Protein AF-A0A367IYV9-F1 (afdb_monomer)

pLDDT: mean 76.89, std 17.34, range [36.69, 94.06]

Nearest PDB structures (foldseek):
  6pax-assembly1_A  TM=7.977E-01  e=7.753E-02  Homo sapiens
  1pdn-assembly1_C  TM=8.223E-01  e=9.888E-02  Drosophila melanogaster
  1mdm-assembly1_A  TM=5.967E-01  e=2.317E-01  Homo sapiens
  4ld5-assembly1_B  TM=6.476E-01  e=4.004E-01  Staphylococcus aureus
  5ffz-assembly1_A-2  TM=6.113E-01  e=5.427E-01  Staphylococcus aureus

Solvent-accessible surface area (backbone atoms only — not comparable to full-atom values): 5468 Å² total; per-residue (Å²): 141,82,86,80,85,74,78,84,74,82,73,91,65,77,53,78,73,54,53,51,46,35,48,51,48,46,53,41,49,75,71,68,48,52,66,66,59,44,22,70,72,62,74,47,58,60,69,58,51,49,55,50,51,53,44,26,73,75,65,77,36,60,66,80,78,77,78,77,70,78,80,73,80,75,47,75,70,59,51,63,70,71,78,114

Sequence (84 aa):
MSTFDSSNAAYRFYLPREERKFWDIYYLHKHGVNLSGVKDTVELPKSTVHNIVKRIEETSSPLPKKQSEASKKIDERASRHLQR

Foldseek 3Di:
DDDPPPPDCPDPDDDPLVLVLLVLLVVCVVVVNDLVRSCVVSVHDSVVSVVQVVVCVVPVDSDDDDPPDDPDPQDPVNVVVVVD

Secondary structure (DSSP, 8-state):
---------------HHHHHHHHHHHHHHHTT--HHHHHHHHT--HHHHHHHHHHHHHHS-SSPPPPPPP-----HHHHHHH--

Organism: Rhizopus stolonifer (NCBI:txid4846)

Radius of gyration: 19.66 Å; Cα contacts (8 Å, |Δi|>4): 43; chains: 1; bounding box: 40×32×54 Å

Mean predicted aligned error: 12.49 Å

Structure (mmCIF, N/CA/C/O backbone):
data_AF-A0A367IYV9-F1
#
_entry.id   AF-A0A367IYV9-F1
#
loop_
_atom_site.group_PDB
_atom_site.id
_atom_site.type_symbol
_atom_site.label_atom_id
_atom_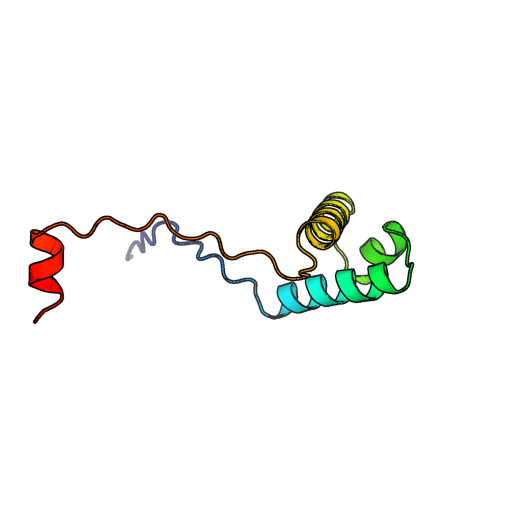site.label_alt_id
_atom_site.label_comp_id
_atom_site.label_asym_id
_atom_site.label_entity_id
_atom_site.label_seq_id
_atom_site.pdbx_PDB_ins_code
_atom_site.Cartn_x
_atom_site.Cartn_y
_atom_site.Cartn_z
_atom_site.occupancy
_atom_site.B_iso_or_equiv
_atom_site.auth_seq_id
_atom_site.auth_comp_id
_atom_site.auth_asym_id
_atom_site.auth_atom_id
_atom_site.pdbx_PDB_model_num
ATOM 1 N N . MET A 1 1 ? 27.435 17.229 27.860 1.00 41.91 1 MET A N 1
ATOM 2 C CA . MET A 1 1 ? 26.701 15.958 28.034 1.00 41.91 1 MET A CA 1
ATOM 3 C C . MET A 1 1 ? 25.296 16.266 28.523 1.00 41.91 1 MET A C 1
ATOM 5 O O . MET A 1 1 ? 25.165 16.790 29.619 1.00 41.91 1 MET A O 1
ATOM 9 N N . SER A 1 2 ? 24.268 15.985 27.726 1.00 36.69 2 SER A N 1
ATOM 10 C CA . SER A 1 2 ? 22.881 15.927 28.196 1.00 36.69 2 SER A CA 1
ATOM 11 C C . SER A 1 2 ? 22.193 14.810 27.414 1.00 36.69 2 SER A C 1
ATOM 13 O O . SER A 1 2 ? 22.171 14.834 26.185 1.00 36.69 2 SER A O 1
ATOM 15 N N . THR A 1 3 ? 21.787 13.765 28.127 1.00 46.59 3 THR A N 1
ATOM 16 C CA . THR A 1 3 ? 21.181 12.541 27.601 1.00 46.59 3 THR A CA 1
ATOM 17 C C . THR A 1 3 ? 19.724 12.819 27.259 1.00 46.59 3 THR A C 1
ATOM 19 O O . THR A 1 3 ? 18.895 12.997 28.149 1.00 46.59 3 THR A O 1
ATOM 22 N N . PHE A 1 4 ? 19.418 12.884 25.965 1.00 41.53 4 PHE A N 1
ATOM 23 C CA . PHE A 1 4 ? 18.050 13.007 25.477 1.00 41.53 4 PHE A CA 1
ATOM 24 C C . PHE A 1 4 ? 17.447 11.602 25.350 1.00 41.53 4 PHE A C 1
ATOM 26 O O . PHE A 1 4 ? 17.463 10.996 24.280 1.00 41.53 4 PHE A O 1
ATOM 33 N N . ASP A 1 5 ? 16.937 11.075 26.464 1.00 45.34 5 ASP A N 1
ATOM 34 C CA . ASP A 1 5 ? 16.040 9.915 26.471 1.00 45.34 5 ASP A CA 1
ATOM 35 C C . ASP A 1 5 ? 14.678 10.337 25.896 1.00 45.34 5 ASP A C 1
ATOM 37 O O . ASP A 1 5 ? 13.701 10.566 26.609 1.00 45.34 5 ASP A O 1
ATOM 41 N N . SER A 1 6 ? 14.611 10.482 24.570 1.00 41.97 6 SER A N 1
ATOM 42 C CA . SER A 1 6 ? 13.342 10.601 23.852 1.00 41.97 6 SER A CA 1
ATOM 43 C C . SER A 1 6 ? 12.878 9.207 23.475 1.00 41.97 6 SER A C 1
ATOM 45 O O . SER A 1 6 ? 13.178 8.659 22.413 1.00 41.97 6 SER A O 1
ATOM 47 N N . SER A 1 7 ? 12.180 8.610 24.428 1.00 46.97 7 SER A N 1
ATOM 48 C CA . SER A 1 7 ? 11.440 7.371 24.278 1.00 46.97 7 SER A CA 1
ATOM 49 C C . SER A 1 7 ? 10.489 7.446 23.074 1.00 46.97 7 SER A C 1
ATOM 51 O O . SER A 1 7 ? 9.409 8.017 23.136 1.00 46.97 7 SER A O 1
ATOM 53 N N . ASN A 1 8 ? 10.912 6.835 21.966 1.00 44.28 8 ASN A N 1
ATOM 54 C CA . ASN A 1 8 ? 10.112 5.943 21.118 1.00 44.28 8 ASN A CA 1
ATOM 55 C C . ASN A 1 8 ? 8.676 6.387 20.753 1.00 44.28 8 ASN A C 1
ATOM 57 O O . ASN A 1 8 ? 7.760 5.571 20.655 1.00 44.28 8 ASN A O 1
ATOM 61 N N . ALA A 1 9 ? 8.469 7.674 20.490 1.00 39.06 9 ALA A N 1
ATOM 62 C CA . ALA A 1 9 ? 7.224 8.207 19.954 1.00 39.06 9 ALA A CA 1
ATOM 63 C C . ALA A 1 9 ? 7.287 8.225 18.416 1.00 39.06 9 ALA A C 1
ATOM 65 O O . ALA A 1 9 ? 7.257 9.282 17.789 1.00 39.06 9 ALA A O 1
ATOM 66 N N . ALA A 1 10 ? 7.415 7.050 17.789 1.00 38.94 10 ALA A N 1
ATOM 67 C CA . ALA A 1 10 ? 7.321 6.900 16.336 1.00 38.94 10 ALA A CA 1
ATOM 68 C C . ALA A 1 10 ? 5.860 7.113 15.885 1.00 38.94 10 ALA A C 1
ATOM 70 O O . ALA A 1 10 ? 5.110 6.177 15.598 1.00 38.94 10 ALA A O 1
ATOM 71 N N . TYR A 1 11 ? 5.431 8.376 15.892 1.00 46.25 11 TYR A N 1
ATOM 72 C CA . TYR A 1 11 ? 4.102 8.820 15.494 1.00 46.25 11 TYR A CA 1
ATOM 73 C C . TYR A 1 11 ? 3.916 8.699 13.975 1.00 46.25 11 TYR A C 1
ATOM 75 O O . TYR A 1 11 ? 4.327 9.541 13.186 1.00 46.25 11 TYR A O 1
ATOM 83 N N . ARG A 1 12 ? 3.263 7.591 13.629 1.00 47.38 12 ARG A N 1
ATOM 84 C CA . ARG A 1 12 ? 2.378 7.218 12.508 1.00 47.38 12 ARG A CA 1
ATOM 85 C C . ARG A 1 12 ? 1.692 8.337 11.687 1.00 47.38 12 ARG A C 1
ATOM 87 O O . ARG A 1 12 ? 0.479 8.289 11.477 1.00 47.38 12 ARG A O 1
ATOM 94 N N . PHE A 1 13 ? 2.443 9.289 11.149 1.00 49.56 13 PHE A N 1
ATOM 95 C CA . PHE A 1 13 ? 2.019 10.119 10.020 1.00 49.56 13 PHE A CA 1
ATOM 96 C C . PHE A 1 13 ? 2.909 9.774 8.829 1.00 49.56 13 PHE A C 1
ATOM 98 O O . PHE A 1 13 ? 4.124 9.937 8.904 1.00 49.56 13 PHE A O 1
ATOM 105 N N . TYR A 1 14 ? 2.317 9.238 7.759 1.00 58.41 14 TYR A N 1
ATOM 106 C CA . TYR A 1 14 ? 3.056 8.982 6.525 1.00 58.41 14 TYR A CA 1
ATOM 107 C C . TYR A 1 14 ? 3.620 10.307 6.030 1.00 58.41 14 TYR A C 1
ATOM 109 O O . TYR A 1 14 ? 2.915 11.319 6.003 1.00 58.41 14 TYR A O 1
ATOM 117 N N . LEU A 1 15 ? 4.902 10.320 5.669 1.00 59.16 15 LEU A N 1
ATOM 118 C CA . LEU A 1 15 ? 5.483 11.523 5.087 1.00 59.16 15 LEU A CA 1
ATOM 119 C C . LEU A 1 15 ? 4.692 11.855 3.807 1.00 59.16 15 LEU A C 1
ATOM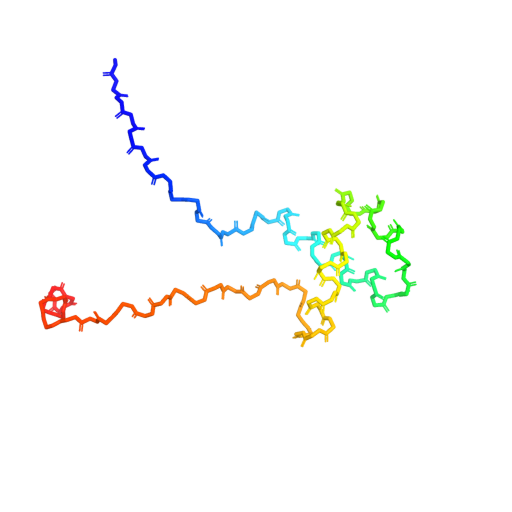 121 O O . LEU A 1 15 ? 4.298 10.933 3.092 1.00 59.16 15 LEU A O 1
ATOM 125 N N . PRO A 1 16 ? 4.505 13.132 3.433 1.00 61.62 16 PRO A N 1
ATOM 126 C CA . PRO A 1 16 ? 3.785 13.500 2.206 1.00 61.62 16 PRO A CA 1
ATOM 127 C C . PRO A 1 16 ? 4.296 12.793 0.934 1.00 61.62 16 PRO A C 1
ATOM 129 O O . PRO A 1 16 ? 3.565 12.627 -0.041 1.00 61.62 16 PRO A O 1
ATOM 132 N N . ARG A 1 17 ? 5.563 12.349 0.936 1.00 60.56 17 ARG A N 1
ATOM 133 C CA . ARG A 1 17 ? 6.162 11.530 -0.132 1.00 60.56 17 ARG A CA 1
ATOM 134 C C . ARG A 1 17 ? 5.615 10.101 -0.187 1.00 60.56 17 ARG A C 1
ATOM 136 O O . ARG A 1 17 ? 5.517 9.540 -1.271 1.00 60.56 17 ARG A O 1
ATOM 143 N N . GLU A 1 18 ? 5.268 9.513 0.950 1.00 75.50 18 GLU A N 1
ATOM 144 C CA . GLU A 1 18 ? 4.709 8.164 1.042 1.00 75.50 18 GLU A CA 1
ATOM 145 C C . GLU A 1 18 ? 3.234 8.152 0.638 1.00 75.50 18 GLU A C 1
ATOM 147 O O . GLU A 1 18 ? 2.811 7.237 -0.062 1.00 75.50 18 GLU A O 1
ATOM 152 N N . GLU A 1 19 ? 2.471 9.199 0.977 1.00 82.38 19 GLU A N 1
ATOM 153 C CA . GLU A 1 19 ? 1.075 9.351 0.536 1.00 82.38 19 GLU A CA 1
ATOM 154 C C . GLU A 1 19 ? 0.941 9.347 -0.990 1.00 82.38 19 GLU A C 1
ATOM 156 O O . GLU A 1 19 ? 0.083 8.643 -1.525 1.00 82.38 19 GLU A O 1
ATOM 161 N N . ARG A 1 20 ? 1.826 10.061 -1.700 1.00 87.38 20 ARG A N 1
ATOM 162 C CA . ARG A 1 20 ? 1.856 10.060 -3.174 1.00 87.38 20 ARG A CA 1
ATOM 163 C C . ARG A 1 20 ? 2.005 8.652 -3.741 1.00 87.38 20 ARG A C 1
ATOM 165 O O . ARG A 1 20 ? 1.218 8.262 -4.591 1.00 87.38 20 ARG A O 1
ATOM 172 N N . LYS A 1 21 ? 2.920 7.853 -3.184 1.00 89.69 21 LYS A N 1
ATOM 173 C CA . LYS A 1 21 ? 3.138 6.467 -3.619 1.00 89.69 21 LYS A CA 1
ATOM 174 C C . LYS A 1 21 ? 1.881 5.600 -3.482 1.00 89.69 21 LYS A C 1
ATOM 176 O O . LYS A 1 21 ? 1.626 4.765 -4.343 1.00 89.69 21 LYS A O 1
ATOM 181 N N . PHE A 1 22 ? 1.074 5.790 -2.433 1.00 89.75 22 PHE A N 1
ATOM 182 C CA . PHE A 1 22 ? -0.201 5.067 -2.294 1.00 89.75 22 PHE A CA 1
ATOM 183 C C . PHE A 1 22 ? -1.211 5.455 -3.382 1.00 89.75 22 PHE A C 1
ATOM 185 O O . PHE A 1 22 ? -1.905 4.582 -3.906 1.00 89.75 22 PHE A O 1
ATOM 192 N N . TRP A 1 23 ? -1.280 6.740 -3.736 1.00 91.12 23 TRP A N 1
ATOM 193 C CA . TRP A 1 23 ? -2.124 7.220 -4.832 1.00 91.12 23 TRP A CA 1
ATOM 194 C C . TRP A 1 23 ? -1.638 6.733 -6.199 1.00 91.12 23 TRP A C 1
ATOM 196 O O . TRP A 1 23 ? -2.463 6.302 -7.003 1.00 91.12 23 TRP A O 1
ATOM 206 N N . ASP A 1 24 ? -0.325 6.709 -6.429 1.00 92.62 24 ASP A N 1
ATOM 207 C CA . ASP A 1 24 ? 0.267 6.182 -7.661 1.00 92.62 24 ASP A CA 1
ATOM 208 C C . ASP A 1 24 ? -0.061 4.692 -7.833 1.00 92.62 24 ASP A C 1
ATOM 210 O O . ASP A 1 24 ? -0.510 4.274 -8.901 1.00 92.62 24 ASP A O 1
ATOM 214 N N . ILE A 1 25 ? 0.064 3.888 -6.765 1.00 93.00 25 ILE A N 1
ATOM 215 C CA . ILE A 1 25 ? -0.339 2.470 -6.782 1.00 93.00 25 ILE A CA 1
ATOM 216 C C . ILE A 1 25 ? -1.818 2.331 -7.141 1.00 93.00 25 ILE A C 1
ATOM 218 O O . ILE A 1 25 ? -2.168 1.502 -7.980 1.00 93.00 25 ILE A O 1
ATOM 222 N N . TYR A 1 26 ? -2.686 3.125 -6.512 1.00 93.50 26 TYR A N 1
ATOM 223 C CA . TYR A 1 26 ? -4.123 3.086 -6.766 1.00 93.50 26 TYR A CA 1
ATOM 224 C C . TYR A 1 26 ? -4.455 3.415 -8.221 1.00 93.50 26 TYR A C 1
ATOM 226 O O . TYR A 1 26 ? -5.203 2.675 -8.861 1.00 93.50 26 TYR A O 1
ATOM 234 N N . TYR A 1 27 ? -3.872 4.491 -8.749 1.00 94.06 27 TYR A N 1
ATOM 235 C CA . TYR A 1 27 ? -4.070 4.916 -10.127 1.00 94.06 27 TYR A CA 1
ATOM 236 C C . TYR A 1 27 ? -3.615 3.828 -11.108 1.00 94.06 27 TYR A C 1
ATOM 238 O O . TYR A 1 27 ? -4.407 3.354 -11.921 1.00 94.06 27 TYR A O 1
ATOM 246 N N . LEU A 1 28 ? -2.373 3.353 -10.982 1.00 93.88 28 LEU A N 1
ATOM 247 C CA . LEU A 1 28 ? -1.812 2.345 -11.884 1.00 93.88 28 LEU A CA 1
ATOM 248 C C . LEU A 1 28 ? -2.589 1.023 -11.831 1.00 93.88 28 LEU A C 1
ATOM 250 O O . LEU A 1 28 ? -2.864 0.423 -12.870 1.00 93.88 28 LEU A O 1
ATOM 254 N N . HIS A 1 29 ? -2.996 0.589 -10.635 1.00 92.25 29 HIS A N 1
ATOM 255 C CA . HIS A 1 29 ? -3.809 -0.612 -10.469 1.00 92.25 29 HIS A CA 1
ATOM 256 C C . HIS A 1 29 ? -5.184 -0.470 -11.142 1.00 92.25 29 HIS A C 1
ATOM 258 O O . HIS A 1 29 ? -5.612 -1.377 -11.855 1.00 92.25 29 HIS A O 1
ATOM 264 N N . LYS A 1 30 ? -5.856 0.683 -10.996 1.00 91.25 30 LYS A N 1
ATOM 265 C CA . LYS A 1 30 ? -7.139 0.958 -11.669 1.00 91.25 30 LYS A CA 1
ATOM 266 C C . LYS A 1 30 ? -7.027 0.995 -13.192 1.00 91.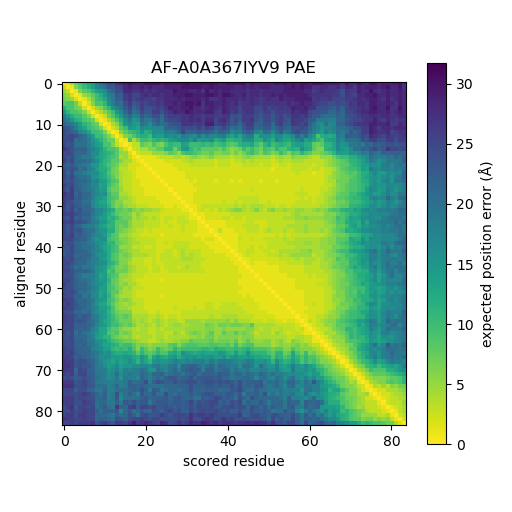25 30 LYS A C 1
ATOM 268 O O . LYS A 1 30 ? -7.986 0.637 -13.869 1.00 91.25 30 LYS A O 1
ATOM 273 N N . HIS A 1 31 ? -5.867 1.372 -13.721 1.00 93.94 31 HIS A N 1
ATOM 274 C CA . HIS A 1 31 ? -5.573 1.363 -15.154 1.00 93.94 31 HIS A CA 1
ATOM 275 C C . HIS A 1 31 ? -5.044 0.013 -15.676 1.00 93.94 31 HIS A C 1
ATOM 277 O O . HIS A 1 31 ? -4.618 -0.072 -16.826 1.00 93.94 31 HIS A O 1
ATOM 283 N N . GLY A 1 32 ? -5.091 -1.054 -14.867 1.00 91.75 32 GLY A N 1
ATOM 284 C CA . GLY A 1 32 ? -4.757 -2.413 -15.304 1.00 91.75 32 GLY A CA 1
ATOM 285 C C . GLY A 1 32 ? -3.257 -2.697 -15.409 1.00 91.75 32 GLY A C 1
ATOM 286 O O . GLY A 1 32 ? -2.859 -3.669 -16.048 1.00 91.75 32 GLY A O 1
ATOM 287 N N . VAL A 1 33 ? -2.407 -1.873 -14.789 1.00 92.44 33 VAL A N 1
ATOM 288 C CA . VAL A 1 33 ? -0.964 -2.124 -14.753 1.00 92.44 33 VAL A CA 1
ATOM 289 C C . VAL A 1 33 ? -0.672 -3.304 -13.826 1.00 92.44 33 VAL A C 1
ATOM 291 O O . VAL A 1 33 ? -1.092 -3.342 -12.668 1.00 92.44 33 VAL A O 1
ATOM 294 N N . ASN A 1 34 ? 0.099 -4.268 -14.328 1.00 91.62 34 ASN A N 1
ATOM 295 C CA . ASN A 1 34 ? 0.520 -5.435 -13.558 1.00 91.62 34 ASN A CA 1
ATOM 296 C C . ASN A 1 34 ? 1.353 -5.037 -12.331 1.00 91.62 34 ASN A C 1
ATOM 298 O O . ASN A 1 34 ? 2.151 -4.101 -12.384 1.00 91.62 34 ASN A O 1
ATOM 302 N N . LEU A 1 35 ? 1.280 -5.834 -11.260 1.00 89.69 35 LEU A N 1
ATOM 303 C CA . LEU A 1 35 ? 2.016 -5.594 -10.008 1.00 89.69 35 LEU A CA 1
ATOM 304 C C . LEU A 1 35 ? 3.526 -5.372 -10.199 1.00 89.69 35 LEU A C 1
ATOM 306 O O . LEU A 1 35 ? 4.120 -4.614 -9.438 1.00 89.69 35 LEU A O 1
ATOM 310 N N . SER A 1 36 ? 4.152 -6.016 -11.194 1.00 89.94 36 SER A N 1
ATOM 311 C CA . SER A 1 36 ? 5.572 -5.777 -11.500 1.00 89.94 36 SER A CA 1
ATOM 312 C C . SER A 1 36 ? 5.805 -4.358 -12.015 1.00 89.94 36 SER A C 1
ATOM 314 O O . SER A 1 36 ? 6.677 -3.672 -11.499 1.00 89.94 36 SER A O 1
ATOM 316 N N . GLY A 1 37 ? 4.978 -3.892 -12.956 1.00 89.44 37 GLY A N 1
ATOM 317 C CA . GLY A 1 37 ? 5.072 -2.534 -13.496 1.00 89.44 37 GLY A CA 1
ATOM 318 C C . GLY A 1 37 ? 4.809 -1.470 -12.431 1.00 89.44 37 GLY A C 1
ATOM 319 O O . GLY A 1 37 ? 5.532 -0.481 -12.352 1.00 89.44 37 GLY A O 1
ATOM 320 N N . VAL A 1 38 ? 3.836 -1.709 -11.545 1.00 90.88 38 VAL A N 1
ATOM 321 C CA . VAL A 1 38 ? 3.573 -0.823 -10.398 1.00 90.88 38 VAL A CA 1
ATOM 322 C C . VAL A 1 38 ? 4.772 -0.772 -9.450 1.00 90.88 38 VAL A C 1
ATOM 324 O O . VAL A 1 38 ? 5.191 0.306 -9.038 1.00 90.88 38 VAL A O 1
ATOM 327 N N . LYS A 1 39 ? 5.350 -1.931 -9.118 1.00 90.69 39 LYS A N 1
ATOM 328 C CA . LYS A 1 39 ? 6.537 -2.040 -8.261 1.00 90.69 39 LYS A CA 1
ATOM 329 C C . LYS A 1 39 ? 7.723 -1.267 -8.843 1.00 90.69 39 LYS A C 1
ATOM 331 O O . LYS A 1 39 ? 8.370 -0.533 -8.099 1.00 90.69 39 LYS A O 1
ATOM 336 N N . ASP A 1 40 ? 7.976 -1.403 -10.140 1.00 91.25 40 ASP A N 1
ATOM 337 C CA . ASP A 1 40 ? 9.090 -0.716 -10.795 1.00 91.25 40 ASP A CA 1
ATOM 338 C C . ASP A 1 40 ? 8.839 0.802 -10.909 1.00 91.25 40 ASP A C 1
ATOM 340 O O . ASP A 1 40 ? 9.775 1.579 -10.774 1.00 91.25 40 ASP A O 1
ATOM 344 N N . THR A 1 41 ? 7.579 1.239 -11.044 1.00 90.69 41 THR A N 1
ATOM 345 C CA . THR A 1 41 ? 7.212 2.670 -11.104 1.00 90.69 41 THR A CA 1
ATOM 346 C C . THR A 1 41 ? 7.280 3.364 -9.739 1.00 90.69 41 THR A C 1
ATOM 348 O O . THR A 1 41 ? 7.712 4.507 -9.634 1.00 90.69 41 THR A O 1
ATOM 351 N N . VAL A 1 42 ? 6.825 2.691 -8.678 1.00 88.25 42 VAL A N 1
ATOM 352 C CA . VAL A 1 42 ? 6.678 3.283 -7.333 1.00 88.25 42 VAL A CA 1
ATOM 353 C C . VAL A 1 42 ? 7.918 3.032 -6.454 1.00 88.25 42 VAL A C 1
ATOM 355 O O . VAL A 1 42 ? 8.045 3.583 -5.352 1.00 88.25 42 VAL A O 1
ATOM 358 N N . GLU A 1 43 ? 8.855 2.217 -6.947 1.00 90.25 43 GLU A N 1
ATOM 359 C CA . GLU A 1 43 ? 10.090 1.818 -6.262 1.00 90.25 43 GLU A CA 1
ATOM 360 C C . GLU A 1 43 ? 9.807 1.243 -4.864 1.00 90.25 43 GLU A C 1
ATOM 362 O O . GLU A 1 43 ? 10.419 1.619 -3.862 1.00 90.25 43 GLU A O 1
ATOM 367 N N . LEU A 1 44 ? 8.811 0.358 -4.775 1.00 88.50 44 LEU A N 1
ATOM 368 C CA . LEU A 1 44 ? 8.448 -0.339 -3.541 1.00 88.50 44 LEU A CA 1
ATOM 369 C C . LEU A 1 44 ? 8.586 -1.852 -3.709 1.00 88.50 44 LEU A C 1
ATOM 371 O O . LEU A 1 44 ? 8.393 -2.368 -4.807 1.00 88.50 44 LEU A O 1
ATOM 375 N N . PRO A 1 45 ? 8.865 -2.605 -2.630 1.00 90.19 45 PRO A N 1
ATOM 376 C CA . PRO A 1 45 ? 8.881 -4.059 -2.693 1.00 90.19 45 PRO A CA 1
ATOM 377 C C . PRO A 1 45 ? 7.547 -4.621 -3.194 1.00 90.19 45 PRO A C 1
ATOM 379 O O . PRO A 1 45 ? 6.473 -4.148 -2.818 1.00 90.19 45 PRO A O 1
ATOM 382 N N . LYS A 1 46 ? 7.609 -5.695 -3.990 1.00 90.44 46 LYS A N 1
ATOM 383 C CA . LYS A 1 46 ? 6.418 -6.345 -4.564 1.00 90.44 46 LYS A CA 1
ATOM 384 C C . LYS A 1 46 ? 5.420 -6.787 -3.486 1.00 90.44 46 LYS A C 1
ATOM 386 O O . LYS A 1 46 ? 4.217 -6.659 -3.685 1.00 90.44 46 LYS A O 1
ATOM 391 N N . SER A 1 47 ? 5.915 -7.269 -2.343 1.00 90.81 47 SER A N 1
ATOM 392 C CA . SER A 1 47 ? 5.096 -7.646 -1.182 1.00 90.81 47 SER A CA 1
ATOM 393 C C . SER A 1 47 ? 4.314 -6.458 -0.617 1.00 90.81 47 SER A C 1
ATOM 395 O O . SER A 1 47 ? 3.121 -6.574 -0.344 1.00 90.81 47 SER A O 1
ATOM 397 N N . THR A 1 48 ? 4.961 -5.299 -0.498 1.00 89.56 48 THR A N 1
ATOM 398 C CA . THR A 1 48 ? 4.334 -4.057 -0.038 1.00 89.56 48 THR A CA 1
ATOM 399 C C . THR A 1 48 ? 3.251 -3.603 -1.007 1.00 89.56 48 THR A C 1
ATOM 401 O O . THR A 1 48 ? 2.129 -3.349 -0.579 1.00 89.56 48 THR A O 1
ATOM 404 N N . VAL A 1 49 ? 3.549 -3.564 -2.310 1.00 90.88 49 VAL A N 1
ATOM 405 C CA . VAL A 1 49 ? 2.568 -3.195 -3.346 1.00 90.88 49 VAL A CA 1
ATOM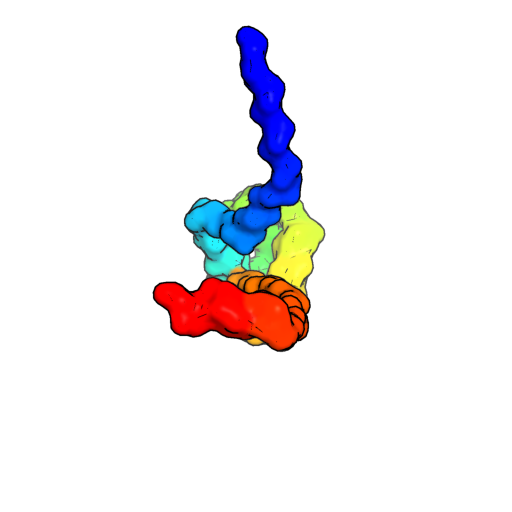 406 C C . VAL A 1 49 ? 1.366 -4.140 -3.316 1.00 90.88 49 VAL A C 1
ATOM 408 O O . VAL A 1 49 ? 0.230 -3.678 -3.308 1.00 90.88 49 VAL A O 1
ATOM 411 N N . HIS A 1 50 ? 1.598 -5.449 -3.212 1.00 93.38 50 HIS A N 1
ATOM 412 C CA . HIS A 1 50 ? 0.533 -6.446 -3.105 1.00 93.38 50 HIS A CA 1
ATOM 413 C C . HIS A 1 50 ? -0.368 -6.214 -1.881 1.00 93.38 50 HIS A C 1
ATOM 415 O O . HIS A 1 50 ? -1.589 -6.209 -2.006 1.00 93.38 50 HIS A O 1
ATOM 421 N N . ASN A 1 51 ? 0.215 -5.963 -0.705 1.00 90.75 51 ASN A N 1
ATOM 422 C CA . ASN A 1 51 ? -0.557 -5.676 0.508 1.00 90.75 51 ASN A CA 1
ATOM 423 C C . ASN A 1 51 ? -1.389 -4.392 0.379 1.00 90.75 51 ASN A C 1
ATOM 425 O O . ASN A 1 51 ? -2.500 -4.319 0.901 1.00 90.75 51 ASN A O 1
ATOM 429 N N . ILE A 1 52 ? -0.864 -3.382 -0.318 1.00 90.38 52 ILE A N 1
ATOM 430 C CA . ILE A 1 52 ? -1.572 -2.124 -0.575 1.00 90.38 52 ILE A CA 1
ATOM 431 C C . ILE A 1 52 ? -2.740 -2.347 -1.533 1.00 90.38 52 ILE A C 1
ATOM 433 O O . ILE A 1 52 ? -3.841 -1.894 -1.238 1.00 90.38 52 ILE A O 1
ATOM 437 N N . VAL A 1 53 ? -2.524 -3.067 -2.636 1.00 91.31 53 VAL A N 1
ATOM 438 C CA . VAL A 1 53 ? -3.581 -3.412 -3.599 1.00 91.31 53 VAL A CA 1
ATOM 439 C C . VAL A 1 53 ? -4.685 -4.214 -2.919 1.00 91.31 53 VAL A C 1
ATOM 441 O O . VAL A 1 53 ? -5.845 -3.824 -2.995 1.00 91.31 53 VAL A O 1
ATOM 444 N N . LYS A 1 54 ? -4.328 -5.244 -2.144 1.00 92.38 54 LYS A N 1
ATOM 445 C CA . LYS A 1 54 ? -5.297 -6.024 -1.366 1.00 92.38 54 L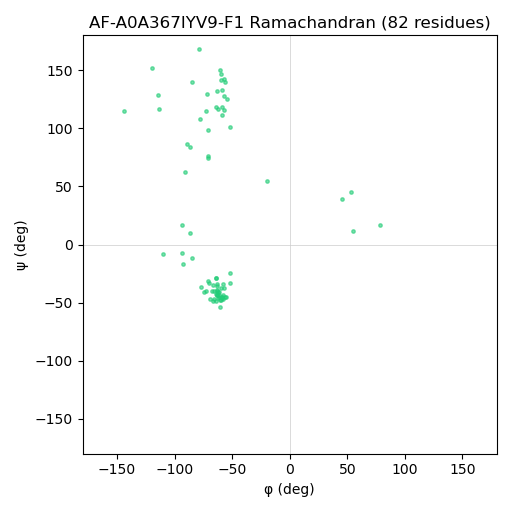YS A CA 1
ATOM 446 C C . LYS A 1 54 ? -6.129 -5.136 -0.434 1.00 92.38 54 LYS A C 1
ATOM 448 O O . LYS A 1 54 ? -7.350 -5.236 -0.396 1.00 92.38 54 LYS A O 1
ATOM 453 N N . ARG A 1 55 ? -5.489 -4.199 0.275 1.00 90.38 55 ARG A N 1
ATOM 454 C CA . ARG A 1 55 ? -6.198 -3.230 1.126 1.00 90.38 55 ARG A CA 1
ATOM 455 C C . ARG A 1 55 ? -7.126 -2.317 0.318 1.00 90.38 55 ARG A C 1
ATOM 457 O O . ARG A 1 55 ? -8.204 -1.977 0.803 1.00 90.38 55 ARG A O 1
ATOM 464 N N . ILE A 1 56 ? -6.712 -1.877 -0.869 1.00 90.25 56 ILE A N 1
ATOM 465 C CA . ILE A 1 56 ? -7.533 -1.051 -1.768 1.00 90.25 56 ILE A CA 1
ATOM 466 C C . ILE A 1 56 ? -8.773 -1.826 -2.215 1.00 90.25 56 ILE A C 1
ATOM 468 O O . ILE A 1 56 ? -9.863 -1.263 -2.192 1.00 90.25 56 ILE A O 1
ATOM 472 N N . GLU A 1 57 ? -8.627 -3.097 -2.578 1.00 90.38 57 GLU A N 1
ATOM 473 C CA . GLU A 1 57 ? -9.748 -3.969 -2.946 1.00 90.38 57 GLU A CA 1
ATOM 474 C C . GLU A 1 57 ? -10.722 -4.160 -1.773 1.00 90.38 57 GLU A C 1
ATOM 476 O O . GLU A 1 57 ? -11.933 -4.075 -1.957 1.00 90.38 57 GLU A O 1
ATOM 481 N N . GLU A 1 58 ? -10.207 -4.327 -0.552 1.00 90.88 58 GLU A N 1
ATOM 482 C CA . GLU A 1 58 ? -11.019 -4.506 0.660 1.00 90.88 58 GLU A CA 1
ATOM 483 C C . GLU A 1 58 ? -11.719 -3.222 1.134 1.00 90.88 58 GLU A C 1
ATOM 485 O O . GLU A 1 58 ? -12.848 -3.261 1.621 1.00 90.88 58 GLU A O 1
ATOM 490 N N . THR A 1 59 ? -11.037 -2.075 1.072 1.00 87.38 59 THR A N 1
ATOM 491 C CA . THR A 1 59 ? -11.499 -0.828 1.714 1.00 87.38 59 THR A CA 1
ATOM 492 C C . THR A 1 59 ? -11.955 0.241 0.736 1.00 87.38 59 THR A C 1
ATOM 494 O O . THR A 1 59 ? -12.463 1.272 1.176 1.00 87.38 59 THR A O 1
ATOM 497 N N . SER A 1 60 ? -11.754 0.044 -0.569 1.00 86.06 60 SER A N 1
ATOM 498 C CA . SER A 1 60 ? -11.897 1.060 -1.625 1.00 86.06 60 SER A CA 1
ATOM 499 C C . SER A 1 60 ? -11.071 2.341 -1.402 1.00 86.06 60 SER A C 1
ATOM 501 O O . SER A 1 60 ? -11.257 3.324 -2.114 1.00 86.06 60 SER A O 1
ATOM 503 N N . SER A 1 61 ? -1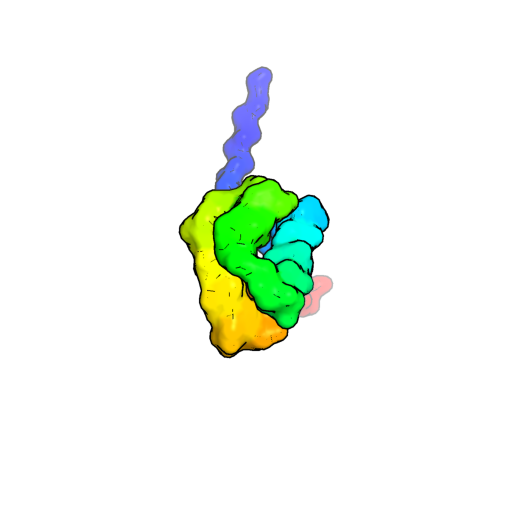0.136 2.336 -0.439 1.00 85.44 61 SER A N 1
ATOM 504 C CA . SER A 1 61 ? -9.326 3.495 -0.059 1.00 85.44 61 SER A CA 1
ATOM 505 C C . SER A 1 61 ? -7.843 3.269 -0.376 1.00 85.44 61 SER A C 1
ATOM 507 O O . SER A 1 61 ? -7.260 2.281 0.087 1.00 85.44 61 SER A O 1
ATOM 509 N N . PRO A 1 62 ? -7.187 4.205 -1.088 1.00 84.25 62 PRO A N 1
ATOM 510 C CA . PRO A 1 62 ? -5.742 4.174 -1.302 1.00 84.25 62 PRO A CA 1
ATOM 511 C C . PRO A 1 62 ? -4.978 4.392 -0.003 1.00 84.25 62 PRO A C 1
ATOM 513 O O . PRO A 1 62 ? -3.934 3.778 0.221 1.00 84.25 62 PRO A O 1
ATOM 516 N N . LEU A 1 63 ? -5.513 5.226 0.887 1.00 86.44 63 LEU A N 1
ATOM 517 C CA . LEU A 1 63 ? -4.852 5.582 2.128 1.00 86.44 63 LEU A CA 1
ATOM 518 C C . LEU A 1 63 ? -5.126 4.541 3.224 1.00 86.44 63 LEU A C 1
ATOM 520 O O . LEU A 1 63 ? -6.255 4.047 3.344 1.00 86.44 63 LEU A O 1
ATOM 524 N N . PRO A 1 64 ? -4.109 4.204 4.037 1.00 79.81 64 PRO A N 1
ATOM 525 C CA . PRO A 1 64 ? -4.296 3.371 5.216 1.00 79.81 64 PRO A CA 1
ATOM 526 C C . PRO A 1 64 ? -5.271 4.031 6.186 1.00 79.81 64 PRO A C 1
ATOM 528 O O . PRO A 1 64 ? -5.214 5.238 6.425 1.00 79.81 64 PRO A O 1
ATOM 531 N N . LYS A 1 65 ? -6.121 3.221 6.821 1.00 74.88 65 LYS A N 1
ATOM 532 C CA . LYS A 1 65 ? -6.904 3.696 7.961 1.00 74.88 65 LYS A CA 1
ATOM 533 C C . LYS A 1 65 ? -5.949 4.082 9.087 1.00 74.88 65 LYS A C 1
ATOM 535 O O . LYS A 1 65 ? -5.064 3.302 9.448 1.00 74.88 65 LYS A O 1
ATOM 540 N N . LYS A 1 66 ? -6.159 5.266 9.668 1.00 72.19 66 LYS A N 1
ATOM 541 C CA . LYS A 1 66 ? -5.539 5.613 10.949 1.00 72.19 66 LYS A CA 1
ATOM 542 C C . LYS A 1 66 ? -5.960 4.553 11.959 1.00 72.19 66 LYS A C 1
ATOM 544 O O . LYS A 1 66 ? -7.148 4.249 12.073 1.00 72.19 66 LYS A O 1
ATOM 549 N N . GLN A 1 67 ? -4.994 3.961 12.656 1.00 65.69 67 GLN A N 1
ATOM 550 C CA . GLN A 1 67 ? -5.336 3.105 13.782 1.00 65.69 67 GLN A CA 1
ATOM 551 C C . GLN A 1 67 ? -6.012 3.997 14.816 1.00 65.69 67 GLN A C 1
ATOM 553 O O . GLN A 1 67 ? -5.408 4.969 15.264 1.00 65.69 67 GLN A O 1
ATOM 558 N N . SER A 1 68 ? -7.272 3.699 15.135 1.00 62.31 68 SER A N 1
ATOM 559 C CA . SER A 1 68 ? -7.926 4.339 16.269 1.00 62.31 68 SER A CA 1
ATOM 560 C C . SER A 1 68 ? -7.089 4.001 17.488 1.00 62.31 68 SER A C 1
ATOM 562 O O . SER A 1 68 ? -6.922 2.823 17.813 1.00 62.31 68 SER A O 1
ATOM 564 N N . GLU A 1 69 ? -6.539 5.015 18.145 1.00 69.81 69 GLU A N 1
ATOM 565 C CA . GLU A 1 69 ? -6.014 4.804 19.483 1.00 69.81 69 GLU A CA 1
ATOM 566 C C . GLU A 1 69 ? -7.153 4.250 20.339 1.00 69.81 69 GLU A C 1
ATOM 568 O O . GLU A 1 69 ? -8.320 4.634 20.177 1.00 69.81 69 GLU A O 1
ATOM 573 N N . ALA A 1 70 ? -6.830 3.279 21.193 1.00 71.19 70 ALA A N 1
ATOM 574 C CA . ALA A 1 70 ? -7.793 2.777 22.155 1.00 71.19 70 ALA A CA 1
ATOM 575 C C . ALA A 1 70 ? -8.300 3.980 22.953 1.00 71.19 70 ALA A C 1
ATOM 577 O O . ALA A 1 70 ? -7.488 4.731 23.500 1.00 71.19 70 ALA A O 1
ATOM 578 N N . SER A 1 71 ? -9.620 4.189 22.994 1.00 70.12 71 SER A N 1
ATOM 579 C CA . SER A 1 71 ? -10.171 5.298 23.764 1.00 70.12 71 SER A CA 1
ATOM 580 C C . SER A 1 71 ? -9.725 5.107 25.210 1.00 70.12 71 SER A C 1
ATOM 582 O O . SER A 1 71 ? -10.138 4.145 25.868 1.00 70.12 71 SER A O 1
ATOM 584 N N . LYS A 1 72 ? -8.848 5.980 25.703 1.00 71.88 72 LYS A N 1
ATOM 585 C CA . LYS A 1 72 ? -8.510 5.986 27.122 1.00 71.88 72 LYS A CA 1
ATOM 586 C C . LYS A 1 72 ? -9.805 6.300 27.858 1.00 71.88 72 LYS A C 1
ATOM 588 O O . LYS A 1 72 ? -10.384 7.363 27.646 1.00 71.88 72 LYS A O 1
ATOM 593 N N . LYS A 1 73 ? -10.292 5.356 28.670 1.00 78.00 73 LYS A N 1
ATOM 594 C CA . LYS A 1 73 ? -11.395 5.639 29.590 1.00 78.00 73 LYS A CA 1
ATOM 595 C C . LYS A 1 73 ? -10.933 6.796 30.468 1.00 78.00 73 LYS A C 1
ATOM 597 O O . LYS A 1 73 ? -9.933 6.666 31.169 1.00 78.00 73 LYS A O 1
ATOM 602 N N . ILE A 1 74 ? -11.613 7.929 30.359 1.00 75.25 74 ILE A N 1
ATOM 603 C CA . ILE A 1 74 ? -11.360 9.078 31.218 1.00 75.25 74 ILE A CA 1
ATOM 604 C C . ILE A 1 74 ? -11.929 8.687 32.581 1.00 75.25 74 ILE A C 1
ATOM 606 O O . ILE A 1 74 ? -13.125 8.426 32.697 1.00 75.25 74 ILE A O 1
ATOM 610 N N . ASP A 1 75 ? -11.067 8.554 33.586 1.00 80.88 75 ASP A N 1
ATOM 611 C CA . ASP A 1 75 ? -11.513 8.357 34.960 1.00 80.88 75 ASP A CA 1
ATOM 612 C C . ASP A 1 75 ? -11.946 9.698 35.580 1.00 80.88 75 ASP A C 1
ATOM 614 O O . ASP A 1 75 ? -11.747 10.783 35.018 1.00 80.88 75 ASP A O 1
ATOM 618 N N . GLU A 1 76 ? -12.597 9.641 36.742 1.00 76.81 76 GLU 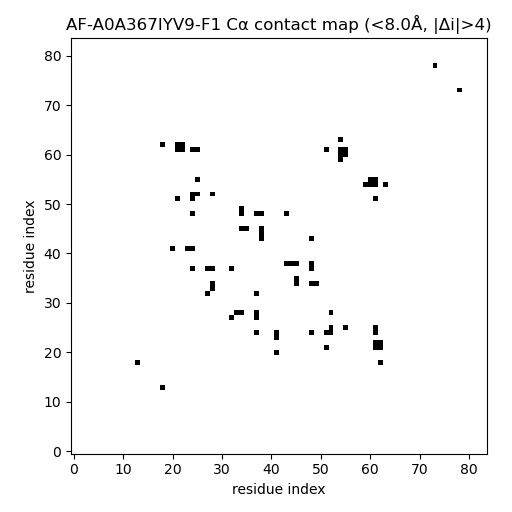A N 1
ATOM 619 C CA . GLU A 1 76 ? -13.121 10.837 37.410 1.00 76.81 76 GLU A CA 1
ATOM 620 C C . GLU A 1 76 ? -12.004 11.860 37.698 1.00 76.81 76 GLU A C 1
ATOM 622 O O . GLU A 1 76 ? -12.203 13.071 37.589 1.00 76.81 76 GLU A O 1
ATOM 627 N N . ARG A 1 77 ? -10.791 11.371 37.988 1.00 74.00 77 ARG A N 1
ATOM 628 C CA . ARG A 1 77 ? -9.607 12.198 38.229 1.00 74.00 77 ARG A CA 1
ATOM 629 C C . ARG A 1 77 ? -9.172 12.939 36.964 1.00 74.00 77 ARG A C 1
ATOM 631 O O . ARG A 1 77 ? -8.974 14.150 37.026 1.00 74.00 77 ARG A O 1
ATOM 638 N N . ALA A 1 78 ? -9.067 12.255 35.826 1.00 75.19 78 ALA A N 1
ATOM 639 C CA . ALA A 1 78 ? -8.740 12.862 34.538 1.00 75.19 78 ALA A CA 1
ATOM 640 C C . ALA A 1 78 ? -9.817 13.861 34.083 1.00 75.19 78 ALA A C 1
ATOM 642 O O . ALA A 1 78 ? -9.487 14.901 33.518 1.00 75.19 78 ALA A O 1
ATOM 643 N N . 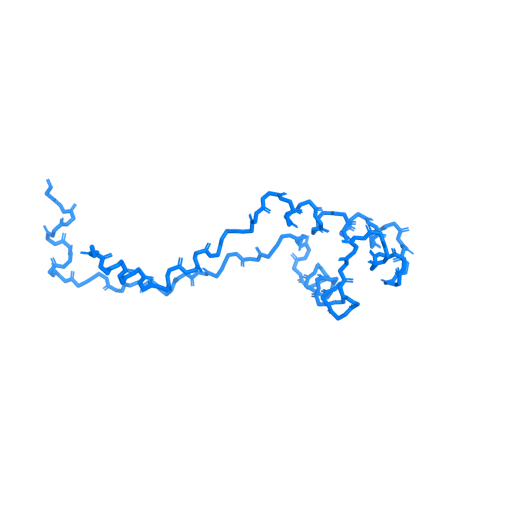SER A 1 79 ? -11.087 13.600 34.404 1.00 75.94 79 SER A N 1
ATOM 644 C CA . SER A 1 79 ? -12.207 14.498 34.089 1.00 75.94 79 SER A CA 1
ATOM 645 C C . SER A 1 79 ? -12.092 15.850 34.807 1.00 75.94 79 SER A C 1
ATOM 647 O O . SER A 1 79 ? -12.281 16.896 34.188 1.00 75.94 79 SER A O 1
ATOM 649 N N . ARG A 1 80 ? -11.709 15.852 36.094 1.00 75.19 80 ARG A N 1
ATOM 650 C CA . ARG A 1 80 ? -11.532 17.085 36.892 1.00 75.19 80 ARG A CA 1
ATOM 651 C C . ARG A 1 80 ? -10.412 17.989 36.369 1.00 75.19 80 ARG A C 1
ATOM 653 O O . ARG A 1 80 ? -10.477 19.200 36.550 1.00 75.19 80 ARG A O 1
ATOM 660 N N . HIS A 1 81 ? -9.392 17.418 35.732 1.00 70.19 81 HIS A N 1
ATOM 661 C CA . HIS A 1 81 ? -8.261 18.170 35.180 1.00 70.19 81 HIS A CA 1
ATOM 662 C C . HIS A 1 81 ? -8.514 18.735 33.774 1.00 70.19 81 HIS A C 1
ATOM 664 O O . HIS A 1 81 ? -7.732 19.564 33.325 1.00 70.19 81 HIS A O 1
ATOM 670 N N . LEU A 1 82 ? -9.588 18.317 33.095 1.00 71.94 82 LEU A N 1
ATOM 671 C CA . LEU A 1 82 ? -9.980 18.839 31.778 1.00 71.94 82 LEU A CA 1
ATOM 672 C C . LEU A 1 82 ? -10.976 20.007 31.858 1.00 71.94 82 LEU A C 1
ATOM 674 O O . LEU A 1 82 ? -11.157 20.715 30.875 1.00 71.94 82 LEU A O 1
ATOM 678 N N . GLN A 1 83 ? -11.636 20.201 33.004 1.00 68.50 83 GLN A N 1
ATOM 679 C CA . GLN A 1 83 ? -12.644 21.251 33.216 1.00 68.50 83 GLN A CA 1
ATOM 680 C C . GLN A 1 83 ? -12.078 22.548 33.828 1.00 68.50 83 GLN A C 1
ATOM 682 O O . GLN A 1 83 ? -12.842 23.353 34.360 1.00 68.50 83 GLN A O 1
ATOM 687 N N . ARG A 1 84 ? -10.758 22.749 33.799 1.00 55.62 84 ARG A N 1
ATOM 688 C CA . ARG A 1 84 ? -10.079 23.914 34.383 1.00 55.62 84 ARG A CA 1
ATOM 68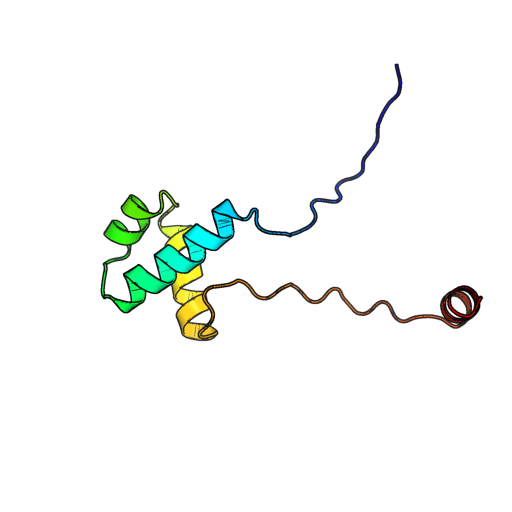9 C C . ARG A 1 84 ? -9.292 24.659 33.320 1.00 55.62 84 ARG A C 1
ATOM 691 O O . ARG A 1 84 ? -9.296 25.904 33.390 1.00 55.62 84 ARG A O 1
#